Protein AF-J3EYM8-F1 (afdb_monomer)

Nearest PDB structures (foldseek):
  1ri6-assembly1_A  TM=3.369E-01  e=8.433E-02  Escherichia coli
  8y8j-assembly1_A  TM=3.544E-01  e=1.411E+00  Human coronavirus HKU1 (isolate N5)
  8y7y-assembly1_A  TM=4.027E-01  e=2.671E+00  Human coronavirus HKU1 (isolate N1)
  2p2k-assembly1_D  TM=2.908E-01  e=1.570E+00  Canavalia gladiata
  4h14-assembly1_A  TM=3.467E-01  e=7.333E+00  Bovine coronavirus

pLDDT: mean 90.54, std 6.19, range [59.84, 96.5]

Sequence (103 aa):
METYTVEIAETESHEGISADVYDEDGLVTESLHVAYADYGVAAVREDWEPDVVEREVTADVTTLDMQVSRGDDVFEFRLLGDREELLRERLSDSDLQLAYVDE

Mean predicted aligned error: 4.39 Å

Structure (mmCIF, N/CA/C/O backbone):
data_AF-J3EYM8-F1
#
_entry.id   AF-J3EYM8-F1
#
loop_
_atom_site.group_PDB
_atom_site.id
_atom_site.type_symbol
_atom_site.label_atom_id
_atom_site.label_alt_id
_atom_site.label_comp_id
_atom_site.label_asym_id
_atom_site.label_entity_id
_atom_site.label_seq_id
_atom_site.pdbx_PDB_ins_code
_atom_site.Cartn_x
_atom_site.Cartn_y
_atom_site.Cartn_z
_atom_site.occupancy
_atom_site.B_iso_or_equiv
_atom_site.auth_seq_id
_atom_site.auth_comp_id
_atom_site.auth_asym_id
_atom_site.auth_atom_id
_atom_site.pdbx_PDB_model_num
ATOM 1 N N . MET A 1 1 ? -12.613 3.374 16.752 1.00 84.81 1 MET A N 1
ATOM 2 C CA . MET A 1 1 ? -12.198 4.024 15.501 1.00 84.81 1 MET A CA 1
ATOM 3 C C . MET A 1 1 ? -10.734 4.276 15.684 1.00 84.81 1 MET A C 1
ATOM 5 O O . MET A 1 1 ? -10.384 5.063 16.556 1.00 84.81 1 MET A O 1
ATOM 9 N N . GLU A 1 2 ? -9.938 3.537 14.941 1.00 90.31 2 GLU A N 1
ATOM 10 C CA . GLU A 1 2 ? -8.481 3.546 14.967 1.00 90.31 2 GLU A CA 1
ATOM 11 C C . GLU A 1 2 ? -8.008 4.226 13.681 1.00 90.31 2 GLU A C 1
ATOM 13 O O . GLU A 1 2 ? -8.703 4.192 12.655 1.00 90.31 2 GLU A O 1
ATOM 18 N N . THR A 1 3 ? -6.878 4.925 13.753 1.00 94.19 3 THR A N 1
ATOM 19 C CA . THR A 1 3 ? -6.280 5.576 12.582 1.00 94.19 3 THR A CA 1
ATOM 20 C C . THR A 1 3 ? -5.087 4.763 12.134 1.00 94.19 3 THR A C 1
ATOM 22 O O . THR A 1 3 ? -4.189 4.507 12.927 1.00 94.19 3 THR A O 1
ATOM 25 N N . TYR A 1 4 ? -5.091 4.398 10.859 1.00 94.81 4 TYR A N 1
ATOM 26 C CA . TYR A 1 4 ? -4.024 3.644 10.233 1.00 94.81 4 TYR A CA 1
ATOM 27 C C . TYR A 1 4 ? -3.323 4.505 9.190 1.00 94.81 4 TYR A C 1
ATOM 29 O O . TYR A 1 4 ? -3.979 5.203 8.410 1.00 94.81 4 TYR A O 1
ATOM 37 N N . THR A 1 5 ? -2.002 4.409 9.147 1.00 95.75 5 THR A N 1
ATOM 38 C CA . THR A 1 5 ? -1.160 5.072 8.153 1.00 95.75 5 THR A CA 1
ATOM 39 C C . THR A 1 5 ? -0.587 4.023 7.220 1.00 95.75 5 THR A C 1
ATOM 41 O O . THR A 1 5 ? 0.100 3.111 7.660 1.00 95.75 5 THR A O 1
ATOM 44 N N . VAL A 1 6 ? -0.872 4.148 5.930 1.00 95.81 6 VAL A N 1
ATOM 45 C CA . VAL A 1 6 ? -0.273 3.335 4.874 1.00 95.81 6 VAL A CA 1
ATOM 46 C C . VAL A 1 6 ? 0.900 4.106 4.297 1.00 95.81 6 VAL A C 1
ATOM 48 O O . VAL A 1 6 ? 0.714 5.207 3.778 1.00 95.81 6 VAL A O 1
ATOM 51 N N . GLU A 1 7 ? 2.082 3.515 4.362 1.00 95.94 7 GLU A N 1
ATOM 52 C CA . GLU A 1 7 ? 3.297 3.994 3.719 1.00 95.94 7 GLU A CA 1
ATOM 53 C C . GLU A 1 7 ? 3.633 3.056 2.563 1.00 95.94 7 GLU A C 1
ATOM 55 O O . GLU A 1 7 ? 3.779 1.853 2.756 1.00 95.94 7 GLU A O 1
ATOM 60 N N . ILE A 1 8 ? 3.736 3.593 1.351 1.00 94.62 8 ILE A N 1
ATOM 61 C CA . ILE A 1 8 ? 4.192 2.845 0.181 1.00 94.62 8 ILE A CA 1
ATOM 62 C C . ILE A 1 8 ? 5.500 3.471 -0.281 1.00 94.62 8 ILE A C 1
ATOM 64 O O . ILE A 1 8 ? 5.530 4.637 -0.683 1.00 94.62 8 ILE A O 1
ATOM 68 N N . ALA A 1 9 ? 6.572 2.690 -0.230 1.00 92.69 9 ALA A N 1
ATOM 69 C CA . ALA A 1 9 ? 7.921 3.142 -0.530 1.00 92.69 9 ALA A CA 1
ATOM 70 C C . ALA A 1 9 ? 8.681 2.094 -1.341 1.00 92.69 9 ALA A C 1
ATOM 72 O O . ALA A 1 9 ? 8.511 0.886 -1.166 1.00 92.69 9 ALA A O 1
ATOM 73 N N . GLU A 1 10 ? 9.547 2.557 -2.238 1.00 90.06 10 GLU A N 1
ATOM 74 C CA . GLU A 1 10 ? 10.516 1.663 -2.864 1.00 90.06 10 GLU A CA 1
ATOM 75 C C . GLU A 1 10 ? 11.505 1.150 -1.814 1.00 90.06 10 GLU A C 1
ATOM 77 O O . GLU A 1 10 ? 11.864 1.843 -0.865 1.00 90.06 10 GLU A O 1
ATOM 82 N N . THR A 1 11 ? 11.926 -0.097 -1.975 1.00 87.81 11 THR A N 1
ATOM 83 C CA . THR A 1 11 ? 12.959 -0.690 -1.125 1.00 87.81 11 THR A CA 1
ATOM 84 C C . THR A 1 11 ? 14.309 -0.020 -1.343 1.00 87.81 11 THR A C 1
ATOM 86 O O . THR A 1 11 ? 14.641 0.362 -2.460 1.00 87.81 11 THR A O 1
ATOM 89 N N . GLU A 1 12 ? 15.159 -0.016 -0.312 1.00 81.50 12 GLU A N 1
ATOM 90 C CA . GLU A 1 12 ? 16.529 0.530 -0.383 1.00 81.50 12 GLU A CA 1
ATOM 91 C C . GLU A 1 12 ? 17.396 -0.104 -1.490 1.00 81.50 12 GLU A C 1
ATOM 93 O O . GLU A 1 12 ? 18.439 0.429 -1.857 1.00 81.50 12 GLU A O 1
ATOM 98 N N . SER A 1 13 ? 17.012 -1.282 -1.994 1.00 82.69 13 SER A N 1
ATOM 99 C CA . SER A 1 13 ? 17.731 -1.976 -3.070 1.00 82.69 13 SER A CA 1
ATOM 100 C C . SER A 1 13 ? 17.218 -1.625 -4.472 1.00 82.69 13 SER A C 1
ATOM 102 O O . SER A 1 13 ? 17.800 -2.087 -5.445 1.00 82.69 13 SER A O 1
ATOM 104 N N . HIS A 1 14 ? 16.151 -0.826 -4.601 1.00 83.81 14 HIS A N 1
ATOM 105 C CA . HIS A 1 14 ? 15.471 -0.497 -5.868 1.00 83.81 14 HIS A CA 1
ATOM 106 C C . HIS A 1 14 ? 14.946 -1.713 -6.655 1.00 83.81 14 HIS A C 1
ATOM 108 O O . HIS A 1 14 ? 14.633 -1.630 -7.844 1.00 83.81 14 HIS A O 1
ATOM 114 N N . GLU A 1 15 ? 14.834 -2.866 -5.998 1.00 87.88 15 GLU A N 1
ATOM 115 C CA . GLU A 1 15 ? 14.435 -4.139 -6.612 1.00 87.88 15 GLU A CA 1
ATOM 116 C C . GLU A 1 15 ? 12.948 -4.454 -6.400 1.00 87.88 15 GLU A C 1
ATOM 118 O O . GLU A 1 15 ? 12.423 -5.434 -6.934 1.00 87.88 15 GLU A O 1
ATOM 123 N N . GLY A 1 16 ? 12.253 -3.624 -5.628 1.00 90.94 16 GLY A N 1
ATOM 124 C CA . GLY A 1 16 ? 10.863 -3.828 -5.263 1.00 90.94 16 GLY A CA 1
ATOM 125 C C . GLY A 1 16 ? 10.284 -2.665 -4.480 1.00 90.94 16 GLY A C 1
ATOM 126 O O . GLY A 1 16 ? 10.982 -1.709 -4.144 1.00 90.94 16 GLY A O 1
ATOM 127 N N . ILE A 1 17 ? 9.004 -2.788 -4.163 1.00 91.75 17 ILE A N 1
ATOM 128 C CA . ILE A 1 17 ? 8.211 -1.803 -3.439 1.00 91.75 17 ILE A CA 1
ATOM 129 C C . ILE A 1 17 ? 7.577 -2.473 -2.217 1.00 91.75 17 ILE A C 1
ATOM 131 O O . ILE A 1 17 ? 7.092 -3.608 -2.288 1.00 91.75 17 ILE A O 1
ATOM 135 N N . SER A 1 18 ? 7.644 -1.784 -1.084 1.00 93.75 18 SER A N 1
ATOM 136 C CA . SER A 1 18 ? 7.023 -2.185 0.171 1.00 93.75 18 SER A CA 1
ATOM 137 C C . SER A 1 18 ? 5.809 -1.312 0.435 1.00 93.75 18 SER A C 1
ATOM 139 O O . SER A 1 18 ? 5.760 -0.146 0.042 1.00 93.75 18 SER A O 1
ATOM 141 N N . ALA A 1 19 ? 4.820 -1.903 1.082 1.00 94.62 19 ALA A N 1
ATOM 142 C CA . ALA A 1 19 ? 3.664 -1.215 1.594 1.00 94.62 19 ALA A CA 1
ATOM 143 C C . ALA A 1 19 ? 3.443 -1.643 3.042 1.00 94.62 19 ALA A C 1
ATOM 145 O O . ALA A 1 19 ? 3.093 -2.794 3.317 1.00 94.62 19 ALA A O 1
ATOM 146 N N . ASP A 1 20 ? 3.657 -0.710 3.952 1.00 95.81 20 ASP A N 1
ATOM 147 C CA . ASP A 1 20 ? 3.635 -0.916 5.388 1.00 95.81 20 ASP A CA 1
ATOM 148 C C . ASP A 1 20 ? 2.456 -0.145 5.985 1.00 95.81 20 ASP A C 1
ATOM 150 O O . ASP A 1 20 ? 2.166 0.992 5.613 1.00 95.81 20 ASP A O 1
ATOM 154 N N . VAL A 1 21 ? 1.728 -0.791 6.889 1.00 95.44 21 VAL A N 1
ATOM 155 C CA . VAL A 1 21 ? 0.561 -0.220 7.558 1.00 95.44 21 VAL A CA 1
ATOM 156 C C . VAL A 1 21 ? 0.889 -0.064 9.030 1.00 95.44 21 VAL A C 1
ATOM 158 O O . VAL A 1 21 ? 1.196 -1.040 9.717 1.00 95.44 21 VAL A O 1
ATOM 161 N N . TYR A 1 22 ? 0.795 1.162 9.521 1.00 95.62 22 TYR A N 1
ATOM 162 C CA . TYR A 1 22 ? 1.042 1.534 10.904 1.00 95.62 22 TYR A CA 1
ATOM 163 C C . TYR A 1 22 ? -0.273 1.844 11.611 1.00 95.62 22 TYR A C 1
ATOM 165 O O . TYR A 1 22 ? -1.164 2.456 11.030 1.00 95.62 22 TYR A O 1
ATOM 173 N N . ASP A 1 23 ? -0.386 1.426 12.864 1.00 93.38 23 ASP A N 1
ATOM 174 C CA . ASP A 1 23 ? -1.469 1.823 13.768 1.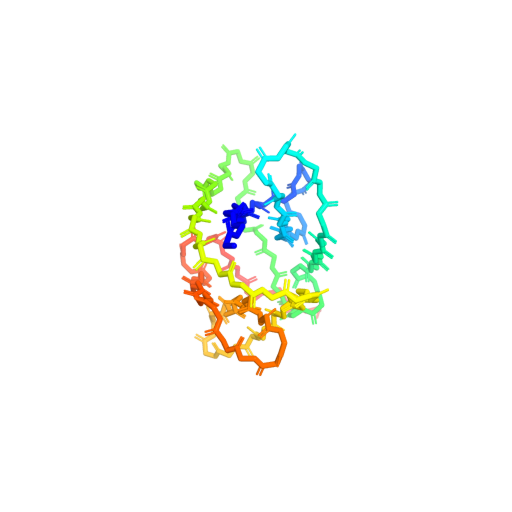00 93.38 23 ASP A CA 1
ATOM 175 C C . ASP A 1 23 ? -1.198 3.198 14.421 1.00 93.38 23 ASP A C 1
ATOM 177 O O . ASP A 1 23 ? -0.122 3.773 14.236 1.00 93.38 23 ASP A O 1
ATOM 181 N N . GLU A 1 24 ? -2.135 3.728 15.216 1.00 92.19 24 GLU A N 1
ATOM 182 C CA . GLU A 1 24 ? -2.028 5.042 15.872 1.00 92.19 24 GLU A CA 1
ATOM 183 C C . GLU A 1 24 ? -0.815 5.182 16.813 1.00 92.19 24 GLU A C 1
ATOM 185 O O . GLU A 1 24 ? -0.291 6.284 16.992 1.00 92.19 24 GLU A O 1
ATOM 190 N N . ASP A 1 25 ? -0.321 4.072 17.369 1.00 92.81 25 ASP A N 1
ATOM 191 C CA . ASP A 1 25 ? 0.912 4.024 18.171 1.00 92.81 25 ASP A CA 1
ATOM 192 C C . ASP A 1 25 ? 2.197 3.906 17.311 1.00 92.81 25 ASP A C 1
ATOM 194 O O . ASP A 1 25 ? 3.307 3.814 17.844 1.00 92.81 25 ASP A O 1
ATOM 198 N N . GLY A 1 26 ? 2.081 3.894 15.979 1.00 90.94 26 GLY A N 1
ATO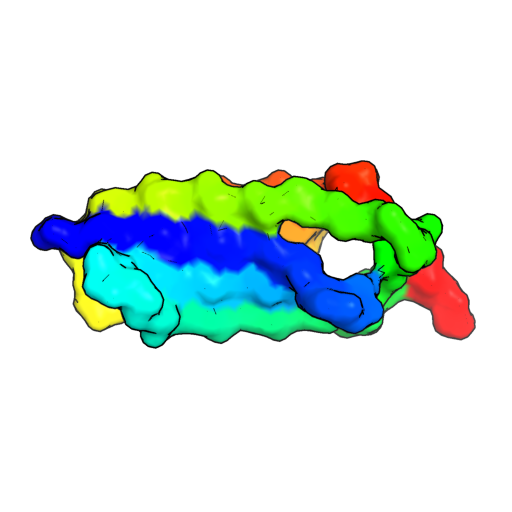M 199 C CA . GLY A 1 26 ? 3.204 3.762 15.043 1.00 90.94 26 GLY A CA 1
ATOM 200 C C . GLY A 1 26 ? 3.776 2.344 14.946 1.00 90.94 26 GLY A C 1
ATOM 201 O O . GLY A 1 26 ? 4.913 2.160 14.511 1.00 90.94 26 GLY A O 1
ATOM 202 N N . LEU A 1 27 ? 3.022 1.326 15.375 1.00 93.25 27 LEU A N 1
ATOM 203 C CA . LEU A 1 27 ? 3.405 -0.077 15.207 1.00 93.25 27 LEU A CA 1
ATOM 204 C C . LEU A 1 27 ? 2.949 -0.593 13.848 1.00 93.25 27 LEU A C 1
ATOM 206 O O . LEU A 1 27 ? 1.7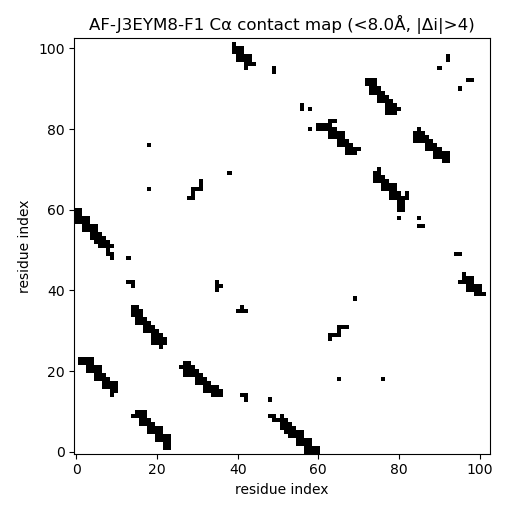95 -0.395 13.47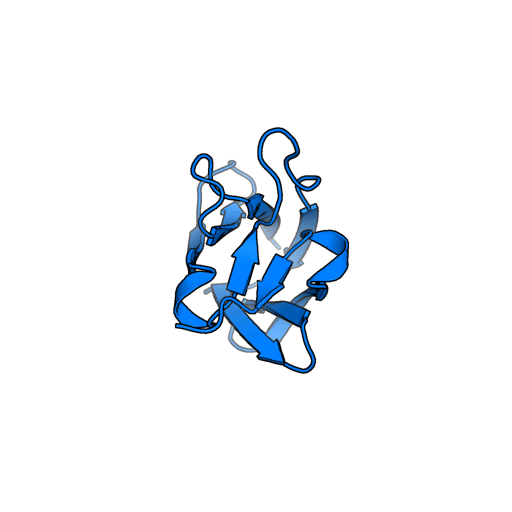6 1.00 93.25 27 LEU A O 1
ATOM 210 N N . VAL A 1 28 ? 3.827 -1.327 13.162 1.00 94.00 28 VAL A N 1
ATOM 211 C CA . VAL A 1 28 ? 3.446 -2.052 11.948 1.00 94.00 28 VAL A CA 1
ATOM 212 C C . VAL A 1 28 ? 2.419 -3.131 12.299 1.00 94.00 28 VAL A C 1
ATOM 214 O O . VAL A 1 28 ? 2.694 -4.054 13.071 1.00 94.00 28 VAL A O 1
ATOM 217 N N . THR A 1 29 ? 1.215 -2.982 11.764 1.00 93.25 29 THR A N 1
ATOM 218 C CA . THR A 1 29 ? 0.127 -3.955 11.903 1.00 93.25 29 THR A CA 1
ATOM 219 C C . THR A 1 29 ? 0.144 -4.943 10.741 1.00 93.25 29 THR A C 1
ATOM 221 O O . THR A 1 29 ? -0.155 -6.124 10.913 1.00 93.25 29 THR A O 1
ATOM 224 N N . GLU A 1 30 ? 0.588 -4.478 9.573 1.00 94.31 30 GLU A N 1
ATOM 225 C CA . GLU A 1 30 ? 0.684 -5.274 8.364 1.00 94.31 30 GLU A CA 1
ATOM 226 C C . GLU A 1 30 ? 1.756 -4.732 7.425 1.00 94.31 30 GLU A C 1
ATOM 228 O O . GLU A 1 30 ? 1.997 -3.529 7.379 1.00 94.31 30 GLU A O 1
ATOM 233 N N . SER A 1 31 ? 2.392 -5.624 6.673 1.00 94.31 31 SER A N 1
ATOM 234 C CA . SER A 1 31 ? 3.386 -5.259 5.676 1.00 94.31 31 SER A CA 1
ATOM 235 C C . SER A 1 31 ? 3.326 -6.188 4.472 1.00 94.31 31 SER A C 1
ATOM 237 O O . SER A 1 31 ? 3.123 -7.401 4.589 1.00 94.31 31 SER A O 1
ATOM 239 N N . LEU A 1 32 ? 3.505 -5.602 3.295 1.00 93.62 32 LEU A N 1
ATOM 240 C CA . LEU A 1 32 ? 3.490 -6.286 2.016 1.00 93.62 32 LEU A CA 1
ATOM 241 C C . LEU A 1 32 ? 4.688 -5.833 1.196 1.00 93.62 32 LEU A C 1
ATOM 243 O O . LEU A 1 32 ? 4.839 -4.655 0.911 1.00 93.62 32 LEU A O 1
ATOM 247 N N . HIS A 1 33 ? 5.492 -6.785 0.745 1.00 93.00 33 HIS A N 1
ATOM 248 C CA . HIS A 1 33 ? 6.638 -6.506 -0.107 1.00 93.00 33 HIS A CA 1
ATOM 249 C C . HIS A 1 33 ? 6.505 -7.242 -1.437 1.00 93.00 33 HIS A C 1
ATOM 251 O O . HIS A 1 33 ? 6.245 -8.449 -1.463 1.00 93.00 33 HIS A O 1
ATOM 257 N N . VAL A 1 34 ? 6.745 -6.529 -2.535 1.00 91.62 34 VAL A N 1
ATOM 258 C CA . VAL A 1 34 ? 6.756 -7.090 -3.887 1.00 91.62 34 VAL A CA 1
ATOM 259 C C . VAL A 1 34 ? 8.014 -6.704 -4.642 1.00 91.62 34 VAL A C 1
ATOM 261 O O . VAL A 1 34 ? 8.372 -5.535 -4.740 1.00 91.62 34 VAL A O 1
ATOM 264 N N . ALA A 1 35 ? 8.654 -7.711 -5.232 1.00 92.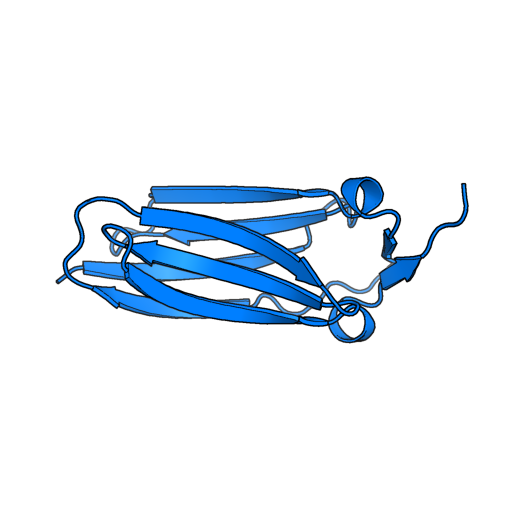50 35 ALA A N 1
ATOM 265 C CA . ALA A 1 35 ? 9.797 -7.519 -6.108 1.00 92.50 35 ALA A CA 1
ATOM 266 C C . ALA A 1 35 ? 9.329 -7.171 -7.526 1.00 92.50 35 ALA A C 1
ATOM 268 O O . ALA A 1 35 ? 8.442 -7.828 -8.073 1.00 92.50 35 ALA A O 1
ATOM 269 N N . TYR A 1 36 ? 9.972 -6.195 -8.161 1.00 91.00 36 TYR A N 1
ATOM 270 C CA . TYR A 1 36 ? 9.703 -5.825 -9.552 1.00 91.00 36 TYR A CA 1
ATOM 271 C C . TYR A 1 36 ? 9.965 -6.987 -10.519 1.00 91.00 36 TYR A C 1
ATOM 273 O O . TYR A 1 36 ? 9.206 -7.194 -11.469 1.00 91.00 36 TYR A O 1
ATOM 281 N N . ALA A 1 37 ? 10.971 -7.810 -10.210 1.0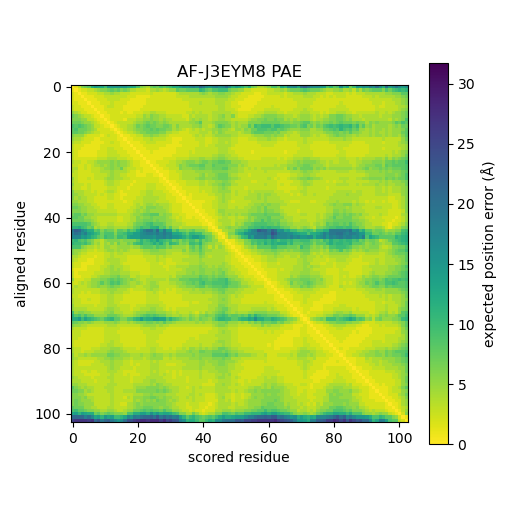0 90.19 37 ALA A N 1
ATOM 282 C CA . ALA A 1 37 ? 11.325 -8.993 -10.986 1.00 90.19 37 ALA A CA 1
ATOM 283 C C . ALA A 1 37 ? 10.193 -10.036 -11.073 1.00 90.19 37 ALA A C 1
ATOM 285 O O . ALA A 1 37 ? 10.089 -10.716 -12.091 1.00 90.19 37 ALA A O 1
ATOM 286 N N . ASP A 1 38 ? 9.310 -10.132 -10.067 1.00 90.50 38 ASP A N 1
ATOM 287 C CA . ASP A 1 38 ? 8.142 -11.038 -10.102 1.00 90.50 38 ASP A CA 1
ATOM 288 C C . ASP A 1 38 ? 7.168 -10.674 -11.239 1.00 90.50 38 ASP A C 1
ATOM 290 O O . ASP A 1 38 ? 6.418 -11.508 -11.746 1.00 90.50 38 ASP A O 1
ATOM 294 N N . TYR A 1 39 ? 7.242 -9.423 -11.696 1.00 88.75 39 TYR A N 1
ATOM 295 C CA . TYR A 1 39 ? 6.418 -8.861 -12.755 1.00 88.75 39 TYR A CA 1
ATOM 296 C C . TYR A 1 39 ? 7.184 -8.594 -14.059 1.00 88.75 39 TYR A C 1
ATOM 298 O O . TYR A 1 39 ? 6.633 -7.967 -14.966 1.00 88.75 39 TYR A O 1
ATOM 306 N N . GLY A 1 40 ? 8.438 -9.050 -14.167 1.00 89.12 40 GLY A N 1
ATOM 307 C CA . GLY A 1 40 ? 9.274 -8.854 -15.357 1.00 89.12 40 GLY A CA 1
ATOM 308 C C . GLY A 1 40 ? 9.648 -7.393 -15.621 1.00 89.12 40 GLY A C 1
ATOM 309 O O . GLY A 1 40 ? 9.926 -7.021 -16.761 1.00 89.12 40 GLY A O 1
ATOM 310 N N . VAL A 1 41 ? 9.631 -6.550 -14.587 1.00 90.88 41 VAL A N 1
ATOM 311 C CA . VAL A 1 41 ? 10.064 -5.153 -14.671 1.00 90.88 41 VAL A CA 1
ATOM 312 C C . VAL A 1 41 ? 11.241 -4.892 -13.745 1.00 90.88 41 VAL A C 1
ATOM 314 O O . VAL A 1 41 ? 11.476 -5.622 -12.785 1.00 90.88 41 VAL A O 1
ATOM 317 N N . ALA A 1 42 ? 11.996 -3.844 -14.044 1.00 90.06 42 ALA A N 1
ATOM 318 C CA . ALA A 1 42 ? 13.053 -3.342 -13.184 1.00 90.06 42 ALA A CA 1
ATOM 319 C C . ALA A 1 42 ? 13.062 -1.814 -13.195 1.00 90.06 42 ALA A C 1
ATOM 321 O O . ALA A 1 42 ? 12.677 -1.183 -14.185 1.00 90.06 42 ALA A O 1
ATOM 322 N N . ALA A 1 43 ? 13.528 -1.229 -12.095 1.00 88.25 43 ALA A N 1
ATOM 323 C CA . ALA A 1 43 ? 13.790 0.196 -12.013 1.00 88.25 43 ALA A CA 1
ATOM 324 C C . ALA A 1 43 ? 14.930 0.561 -12.977 1.00 88.25 43 ALA A C 1
ATOM 326 O O . ALA A 1 43 ? 16.029 0.015 -12.894 1.00 88.25 43 ALA A O 1
ATOM 327 N N . VAL A 1 44 ? 14.679 1.478 -13.918 1.00 85.88 44 VAL A N 1
ATOM 328 C CA . VAL A 1 44 ? 15.680 1.921 -14.915 1.00 85.88 44 VAL A CA 1
ATOM 329 C C . VAL A 1 44 ? 16.443 3.168 -14.468 1.00 85.88 44 VAL A C 1
ATOM 331 O O . VAL A 1 44 ? 16.837 4.012 -15.274 1.00 85.88 44 VAL A O 1
ATOM 334 N N . ARG A 1 45 ? 16.640 3.288 -13.159 1.00 78.44 45 ARG A N 1
ATOM 335 C CA . ARG A 1 45 ? 17.211 4.446 -12.475 1.00 78.44 45 ARG A CA 1
ATOM 336 C C . ARG A 1 45 ? 18.283 3.992 -11.499 1.00 78.44 45 ARG A C 1
ATOM 338 O O . ARG A 1 45 ? 18.148 2.948 -10.877 1.00 78.44 45 ARG A O 1
ATOM 345 N N . GLU A 1 46 ? 19.340 4.790 -11.389 1.00 67.12 46 GLU A N 1
ATOM 346 C CA . GLU A 1 46 ? 20.501 4.473 -10.545 1.00 67.12 46 GLU A CA 1
ATOM 347 C C . GLU A 1 46 ? 20.612 5.381 -9.304 1.00 67.12 46 GLU A C 1
ATOM 349 O O . GLU A 1 46 ? 21.287 5.005 -8.357 1.00 67.12 46 GLU A O 1
ATOM 354 N N . ASP A 1 47 ? 19.982 6.567 -9.302 1.00 71.38 47 ASP A N 1
ATOM 355 C CA . ASP A 1 47 ? 20.191 7.613 -8.272 1.00 71.38 47 ASP A CA 1
ATOM 356 C C . ASP A 1 47 ? 18.901 8.407 -7.956 1.00 71.38 47 ASP A C 1
ATOM 358 O O . ASP A 1 47 ? 18.939 9.554 -7.516 1.00 71.38 47 ASP A O 1
ATOM 362 N N . TRP A 1 48 ? 17.727 7.840 -8.25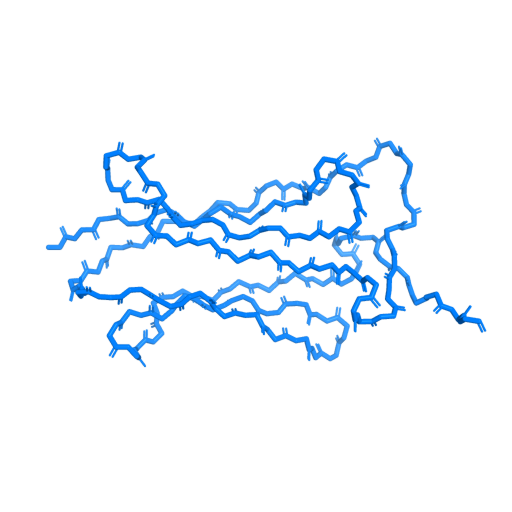4 1.00 78.38 48 TRP A N 1
ATOM 363 C CA . TRP A 1 48 ? 16.433 8.469 -7.962 1.00 78.38 48 TRP A CA 1
ATOM 364 C C . TRP A 1 48 ? 15.518 7.469 -7.262 1.00 78.38 48 TRP A C 1
ATOM 366 O O . TRP A 1 48 ? 15.335 6.363 -7.756 1.00 78.38 48 TRP A O 1
ATOM 376 N N . GLU A 1 49 ? 14.898 7.874 -6.161 1.00 79.81 49 GLU A N 1
ATOM 377 C CA . GLU A 1 49 ? 13.889 7.107 -5.420 1.00 79.81 49 GLU A CA 1
ATOM 378 C C . GLU A 1 49 ? 12.521 7.764 -5.631 1.00 79.81 49 GLU A C 1
ATOM 380 O O . GLU A 1 49 ? 12.454 8.989 -5.778 1.00 79.81 49 GLU A O 1
ATOM 385 N N . PRO A 1 50 ? 11.432 6.982 -5.731 1.00 83.38 50 PRO A N 1
ATOM 386 C CA . PRO A 1 50 ? 10.115 7.553 -5.910 1.00 83.38 50 PRO A CA 1
ATOM 387 C C . PRO A 1 50 ? 9.710 8.207 -4.593 1.00 83.38 50 PRO A C 1
ATOM 389 O O . PRO A 1 50 ? 10.175 7.812 -3.522 1.00 83.38 50 PRO A O 1
ATOM 392 N N . ASP A 1 51 ? 8.846 9.213 -4.668 1.00 86.06 51 ASP A N 1
ATOM 393 C CA . ASP A 1 51 ? 8.314 9.817 -3.453 1.00 86.06 51 ASP A CA 1
ATOM 394 C C . ASP A 1 51 ? 7.561 8.762 -2.635 1.00 86.06 51 ASP A C 1
ATOM 396 O O . ASP A 1 51 ? 6.776 7.975 -3.172 1.00 86.06 51 ASP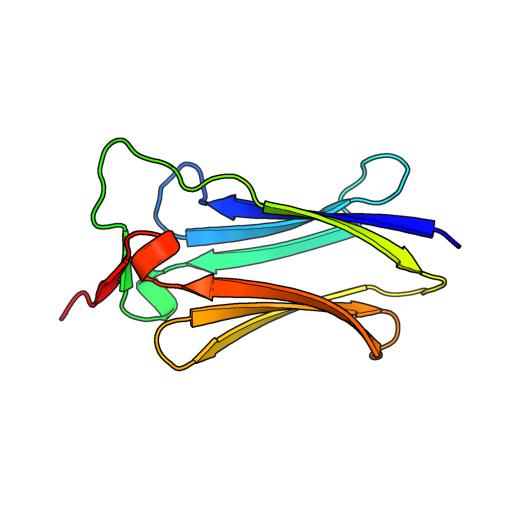 A O 1
ATOM 400 N N . VAL A 1 52 ? 7.801 8.768 -1.324 1.00 89.62 52 VAL A N 1
ATOM 401 C CA . VAL A 1 52 ? 7.057 7.930 -0.386 1.00 89.62 52 VAL A CA 1
ATOM 402 C C . VAL A 1 52 ? 5.598 8.366 -0.414 1.00 89.62 52 VAL A C 1
ATOM 404 O O . VAL A 1 52 ? 5.275 9.543 -0.217 1.00 89.62 52 VAL A O 1
ATOM 407 N N . VAL A 1 53 ? 4.701 7.416 -0.660 1.00 92.88 53 VAL A N 1
ATOM 408 C CA . VAL A 1 53 ? 3.267 7.685 -0.667 1.00 92.88 53 VAL A CA 1
ATOM 409 C C . VAL A 1 53 ? 2.688 7.326 0.685 1.00 92.88 53 VAL A C 1
ATOM 411 O O . VAL A 1 53 ? 2.512 6.158 1.011 1.00 92.88 53 VAL A O 1
ATOM 414 N N . GLU A 1 54 ? 2.360 8.361 1.451 1.00 94.50 54 GLU A N 1
ATOM 415 C CA . GLU A 1 54 ? 1.704 8.230 2.747 1.00 94.50 54 GLU A CA 1
ATOM 416 C C . GLU A 1 54 ? 0.207 8.550 2.635 1.00 94.50 54 GLU A C 1
ATOM 418 O O . GLU A 1 54 ? -0.208 9.551 2.021 1.00 94.50 54 GLU A O 1
ATOM 423 N N . ARG A 1 55 ? -0.627 7.689 3.222 1.00 95.25 55 ARG A N 1
ATOM 424 C CA . ARG A 1 55 ? -2.073 7.886 3.320 1.00 95.25 55 ARG A CA 1
ATOM 425 C C . ARG A 1 55 ? -2.612 7.451 4.667 1.00 95.25 55 ARG A C 1
ATOM 427 O O . ARG A 1 55 ? -2.367 6.340 5.113 1.00 95.25 55 ARG A O 1
ATOM 434 N N . GLU A 1 56 ? -3.453 8.292 5.246 1.00 94.62 56 GLU A N 1
ATOM 435 C CA . GLU A 1 56 ? -4.135 8.000 6.502 1.00 94.62 56 GLU A CA 1
ATOM 436 C C . GLU A 1 56 ? -5.584 7.576 6.244 1.00 94.62 56 GLU A C 1
ATOM 438 O O . GLU A 1 56 ? -6.287 8.157 5.409 1.00 94.62 56 GLU A O 1
ATOM 443 N N . VAL A 1 57 ? -6.055 6.583 6.994 1.00 94.69 57 VAL A N 1
ATOM 444 C CA . VAL A 1 57 ? -7.451 6.148 6.988 1.00 94.69 57 VAL A CA 1
ATOM 445 C C . VAL A 1 57 ? -7.917 5.825 8.402 1.00 94.69 57 VAL A C 1
ATOM 447 O O . VAL A 1 57 ? -7.246 5.126 9.153 1.00 94.69 57 VAL A O 1
ATOM 450 N N . THR A 1 58 ? -9.095 6.323 8.775 1.00 94.38 58 THR A N 1
ATOM 451 C CA . THR A 1 58 ? -9.725 5.996 10.060 1.00 94.38 58 THR A CA 1
ATOM 452 C C . THR A 1 58 ? -10.819 4.961 9.839 1.00 94.38 58 THR A C 1
ATOM 454 O O . THR A 1 58 ? -11.763 5.208 9.083 1.00 94.38 58 THR A O 1
ATOM 457 N N . ALA A 1 59 ? -10.721 3.820 10.517 1.00 92.88 59 ALA A N 1
ATOM 458 C CA . ALA A 1 59 ? -11.678 2.725 10.399 1.00 92.88 59 ALA A CA 1
ATOM 459 C C . ALA A 1 59 ? -11.935 2.051 11.758 1.00 92.88 59 ALA A C 1
ATOM 461 O O . ALA A 1 59 ? -11.236 2.285 12.738 1.00 92.88 59 ALA A O 1
ATOM 462 N N . ASP A 1 60 ? -12.994 1.250 11.840 1.00 93.50 60 ASP A N 1
ATOM 463 C CA . ASP A 1 60 ? -13.336 0.450 13.024 1.00 93.50 60 ASP A CA 1
ATOM 464 C C . ASP A 1 60 ? -13.297 -1.018 12.586 1.00 93.50 60 ASP A C 1
ATOM 466 O O . ASP A 1 60 ? -14.311 -1.592 12.190 1.00 93.50 60 ASP A O 1
ATOM 470 N N . VAL A 1 61 ? -12.089 -1.578 12.507 1.00 92.50 61 VAL A N 1
ATOM 471 C CA . VAL A 1 61 ? -11.835 -2.901 11.921 1.00 92.50 61 VAL A CA 1
ATOM 472 C C . VAL A 1 61 ? -10.981 -3.736 12.858 1.00 92.50 61 VAL A C 1
ATOM 474 O O . VAL A 1 61 ? -10.199 -3.218 13.639 1.00 92.50 61 VAL A O 1
ATOM 477 N N . THR A 1 62 ? -11.141 -5.055 12.789 1.00 90.19 62 THR A N 1
ATOM 478 C CA . THR A 1 62 ? -10.394 -5.980 13.664 1.00 90.19 62 THR A CA 1
ATOM 479 C C . THR A 1 62 ? -9.227 -6.664 12.967 1.00 90.19 62 THR A C 1
ATOM 481 O O . THR A 1 62 ? -8.422 -7.345 13.599 1.00 90.19 62 THR A O 1
ATOM 484 N N . THR A 1 63 ? -9.165 -6.556 11.646 1.00 91.62 63 THR A N 1
ATOM 485 C CA . THR A 1 63 ? -8.150 -7.183 10.807 1.00 91.62 63 THR A CA 1
ATOM 486 C C . THR A 1 63 ? -7.942 -6.296 9.601 1.00 91.62 63 THR A C 1
ATOM 488 O O . THR A 1 63 ? -8.920 -5.825 9.014 1.00 91.62 63 THR A O 1
ATOM 491 N N . LEU A 1 64 ? -6.677 -6.110 9.256 1.00 94.25 64 LEU A N 1
ATOM 492 C CA . LEU A 1 64 ? -6.234 -5.457 8.040 1.00 94.25 64 LEU A CA 1
ATOM 493 C C . LEU A 1 64 ? -5.661 -6.520 7.099 1.00 94.25 64 LEU A C 1
ATOM 495 O O . LEU A 1 64 ? -5.222 -7.571 7.567 1.00 94.25 64 LEU A O 1
ATOM 499 N N . ASP A 1 65 ? -5.815 -6.281 5.802 1.00 95.38 65 ASP A N 1
ATOM 500 C CA . ASP A 1 65 ? -5.265 -7.110 4.732 1.00 95.38 65 ASP A CA 1
ATOM 501 C C . ASP A 1 65 ? -4.815 -6.223 3.559 1.00 95.38 65 ASP A C 1
ATOM 503 O O . ASP A 1 65 ? -5.632 -5.618 2.855 1.00 95.38 65 ASP A O 1
ATOM 507 N N . MET A 1 66 ? -3.503 -6.124 3.369 1.00 95.25 66 MET A N 1
ATOM 508 C CA . MET A 1 66 ? -2.851 -5.306 2.361 1.00 95.25 66 MET A CA 1
ATOM 509 C C . MET A 1 66 ? -2.588 -6.165 1.135 1.00 95.25 66 MET A C 1
ATOM 511 O O . MET A 1 66 ? -1.846 -7.148 1.166 1.00 95.25 66 MET A O 1
ATOM 515 N N . GLN A 1 67 ? -3.204 -5.776 0.026 1.00 95.12 67 GLN A N 1
ATOM 516 C CA . GLN A 1 67 ? -3.129 -6.497 -1.234 1.00 95.12 67 GLN A CA 1
ATOM 517 C C . GLN A 1 67 ? -2.480 -5.641 -2.303 1.00 95.12 67 GLN A C 1
ATOM 519 O O . GLN A 1 67 ? -2.761 -4.450 -2.423 1.00 95.12 67 GLN A O 1
ATOM 524 N N . VAL A 1 68 ? -1.701 -6.285 -3.164 1.00 93.50 68 VAL A N 1
ATOM 525 C CA . VAL A 1 68 ? -1.193 -5.684 -4.394 1.00 93.50 68 VAL A CA 1
ATOM 526 C C . VAL A 1 68 ? -1.663 -6.489 -5.594 1.00 93.50 68 VAL A C 1
ATOM 528 O O . VAL A 1 68 ? -1.702 -7.720 -5.578 1.00 93.50 68 VAL A O 1
ATOM 531 N N . SER A 1 69 ? -2.044 -5.781 -6.646 1.00 93.06 69 SER A N 1
ATOM 532 C CA . SER A 1 69 ? -2.317 -6.349 -7.958 1.00 93.06 69 SER A CA 1
ATOM 533 C C . SER A 1 69 ? -1.600 -5.521 -9.006 1.00 93.06 69 SER A C 1
ATOM 535 O O . SER A 1 69 ? -1.517 -4.303 -8.887 1.00 93.06 69 SER A O 1
ATOM 537 N N . ARG A 1 70 ? -1.132 -6.170 -10.070 1.00 88.62 70 ARG A N 1
ATOM 538 C CA . ARG A 1 70 ? -0.572 -5.480 -11.232 1.00 88.62 70 ARG A CA 1
ATOM 539 C C . ARG A 1 70 ? -1.518 -5.604 -12.421 1.00 88.62 70 ARG 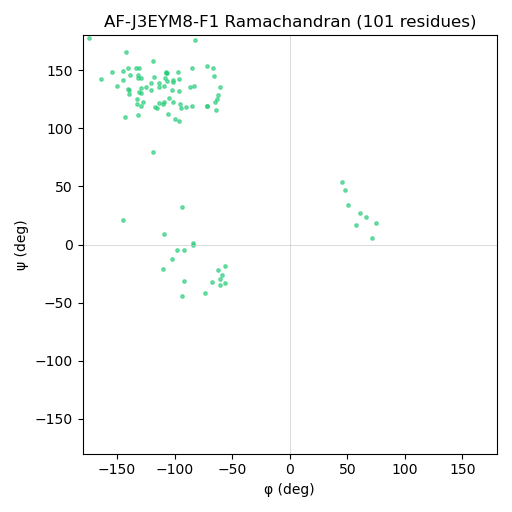A C 1
ATOM 541 O O . ARG A 1 70 ? -2.053 -6.683 -12.673 1.00 88.62 70 ARG A O 1
ATOM 548 N N . GLY A 1 71 ? -1.733 -4.512 -13.143 1.00 87.75 71 GLY A N 1
ATOM 549 C CA . GLY A 1 71 ? -2.522 -4.490 -14.376 1.00 87.75 71 GLY A CA 1
ATOM 550 C C . GLY A 1 71 ? -2.265 -3.214 -15.170 1.00 87.75 71 GLY A C 1
ATOM 551 O O . GLY A 1 71 ? -2.099 -2.165 -14.562 1.00 87.75 71 GLY A O 1
ATOM 552 N N . ASP A 1 72 ? -2.225 -3.310 -16.504 1.00 84.25 72 ASP A N 1
ATOM 553 C CA . ASP A 1 72 ? -2.014 -2.160 -17.408 1.00 84.25 72 ASP A CA 1
ATOM 554 C C . ASP A 1 72 ? -0.822 -1.263 -16.989 1.00 84.25 72 ASP A C 1
ATOM 556 O O . ASP A 1 72 ? -0.950 -0.047 -16.903 1.00 84.25 72 ASP A O 1
ATOM 560 N N . ASP A 1 73 ? 0.334 -1.867 -16.671 1.00 90.81 73 ASP A N 1
ATOM 561 C CA . ASP A 1 73 ? 1.559 -1.144 -16.261 1.00 90.81 73 ASP A CA 1
ATOM 562 C C . ASP A 1 73 ? 1.398 -0.304 -14.972 1.00 90.81 73 ASP A C 1
ATOM 564 O O . ASP A 1 73 ? 2.073 0.708 -14.764 1.00 90.81 73 ASP A O 1
ATOM 568 N N . VAL A 1 74 ? 0.470 -0.714 -14.100 1.00 93.25 74 VAL A N 1
ATOM 569 C CA . VAL A 1 74 ? 0.172 -0.071 -12.815 1.00 93.25 74 VAL A CA 1
ATOM 570 C C . VAL A 1 74 ? 0.182 -1.104 -11.691 1.00 93.25 74 VAL A C 1
ATOM 572 O O . VAL A 1 74 ? -0.431 -2.171 -11.795 1.00 93.25 74 VAL A O 1
ATOM 575 N N . PHE A 1 75 ? 0.835 -0.756 -10.585 1.00 93.00 75 PHE A N 1
ATOM 576 C CA . PHE A 1 75 ? 0.665 -1.397 -9.288 1.00 93.00 75 PHE A CA 1
ATOM 577 C C . PHE A 1 75 ? -0.519 -0.772 -8.552 1.00 93.00 75 PHE A C 1
ATOM 579 O O . PHE A 1 75 ? -0.538 0.426 -8.272 1.00 93.00 75 PHE A O 1
ATOM 586 N N . GLU A 1 76 ? -1.521 -1.585 -8.240 1.00 95.38 76 GLU A N 1
ATOM 587 C CA . GLU A 1 76 ? -2.671 -1.202 -7.429 1.00 95.38 76 GLU A CA 1
ATOM 588 C C . GLU A 1 76 ? -2.548 -1.832 -6.041 1.00 95.38 76 GLU A C 1
ATOM 590 O O . GLU A 1 76 ? -2.660 -3.050 -5.890 1.00 95.38 76 GLU A O 1
ATOM 595 N N . PHE A 1 77 ? -2.354 -0.982 -5.038 1.00 94.62 77 PHE A N 1
ATOM 596 C CA . PHE A 1 77 ? -2.330 -1.340 -3.627 1.00 94.62 77 PHE A CA 1
ATOM 597 C C . PHE A 1 77 ? -3.704 -1.096 -3.018 1.00 94.62 77 PHE A C 1
ATOM 599 O O . PHE A 1 77 ? -4.307 -0.040 -3.224 1.00 94.62 77 PHE A O 1
ATOM 606 N N . ARG A 1 78 ? -4.223 -2.072 -2.278 1.00 95.81 78 ARG A N 1
ATOM 607 C CA . ARG A 1 78 ? -5.531 -2.008 -1.626 1.00 95.81 78 ARG A CA 1
ATOM 608 C C . ARG A 1 78 ? -5.401 -2.459 -0.189 1.00 95.81 78 ARG A C 1
ATOM 610 O O . ARG A 1 78 ? -5.050 -3.608 0.055 1.00 95.81 78 ARG A O 1
ATOM 617 N N . LEU A 1 79 ? -5.757 -1.568 0.726 1.00 96.12 79 LEU A N 1
ATOM 618 C CA . LEU A 1 79 ? -5.922 -1.910 2.126 1.00 96.12 79 LEU A CA 1
ATOM 619 C C . LEU A 1 79 ? -7.370 -2.324 2.356 1.00 96.12 79 LEU A C 1
ATOM 621 O O . LEU A 1 79 ? -8.294 -1.525 2.155 1.00 96.12 79 LEU A O 1
ATOM 625 N N . LEU A 1 80 ? -7.565 -3.563 2.783 1.00 96.50 80 LEU A N 1
ATOM 626 C CA . LEU A 1 80 ? -8.852 -4.070 3.221 1.00 96.50 80 LEU A CA 1
ATOM 627 C C . LEU A 1 80 ? -8.902 -4.097 4.747 1.00 96.50 80 LEU A C 1
ATOM 629 O O . LEU A 1 80 ? -7.936 -4.466 5.399 1.00 96.50 80 LEU A O 1
ATOM 633 N N . GLY A 1 81 ? -10.049 -3.753 5.315 1.00 95.88 81 GLY A N 1
ATOM 634 C CA . GLY A 1 81 ? -10.342 -3.883 6.733 1.00 95.88 81 GLY A CA 1
ATOM 635 C C . GLY A 1 81 ? -11.639 -4.654 6.909 1.00 95.88 81 GLY A C 1
ATOM 636 O O . GLY A 1 81 ? -12.653 -4.298 6.319 1.00 95.88 81 GLY A O 1
ATOM 637 N N . ASP A 1 82 ? -11.602 -5.767 7.640 1.00 94.50 82 ASP A N 1
ATOM 638 C CA . ASP A 1 82 ? -12.732 -6.711 7.741 1.00 94.50 82 ASP A CA 1
ATOM 639 C C . ASP A 1 82 ? -13.312 -7.135 6.366 1.00 94.50 82 ASP A C 1
ATOM 641 O O . ASP A 1 82 ? -14.501 -7.403 6.209 1.00 94.50 82 ASP A O 1
ATOM 645 N N . ARG A 1 83 ? -12.442 -7.243 5.346 1.00 92.62 83 ARG A N 1
ATOM 646 C CA . ARG A 1 83 ? -12.772 -7.533 3.928 1.00 92.62 83 ARG A CA 1
ATOM 647 C C . ARG A 1 83 ? -13.464 -6.398 3.163 1.00 92.62 83 ARG A C 1
ATOM 649 O O . ARG A 1 83 ? -13.847 -6.606 2.011 1.00 92.62 83 ARG A O 1
ATOM 656 N N . GLU A 1 84 ? -13.611 -5.222 3.756 1.00 93.94 84 GLU A N 1
ATOM 657 C CA . GLU A 1 84 ? -14.079 -4.013 3.080 1.00 93.94 84 GLU A CA 1
ATOM 658 C C . GLU A 1 84 ? -12.889 -3.157 2.643 1.00 93.94 84 GLU A C 1
ATOM 660 O O . GLU A 1 84 ? -11.889 -3.071 3.343 1.00 93.94 84 GLU A O 1
ATOM 665 N N . GLU A 1 85 ? -12.967 -2.528 1.470 1.00 95.94 85 GLU A N 1
ATOM 666 C CA . GLU A 1 85 ? -11.891 -1.650 1.000 1.00 95.94 85 GLU A CA 1
ATOM 667 C C . GLU A 1 85 ? -11.871 -0.351 1.810 1.00 95.94 85 GLU A C 1
ATOM 669 O O . GLU A 1 85 ? -12.840 0.410 1.791 1.00 95.94 85 GLU A O 1
ATOM 674 N N . LEU A 1 86 ? -10.753 -0.098 2.490 1.00 94.56 86 LEU A N 1
ATOM 675 C CA . LEU A 1 86 ? -10.512 1.129 3.245 1.00 94.56 86 LEU A CA 1
ATOM 676 C C . LEU A 1 86 ? -9.779 2.164 2.396 1.00 94.56 86 LEU A C 1
ATOM 678 O O . LEU A 1 86 ? -10.130 3.343 2.401 1.00 94.56 86 LEU A O 1
ATOM 682 N N . LEU A 1 87 ? -8.757 1.712 1.668 1.00 95.12 87 LEU A N 1
ATOM 683 C CA . LEU A 1 87 ? -7.890 2.568 0.873 1.00 95.12 87 LEU A CA 1
ATOM 684 C C . LEU A 1 87 ? -7.443 1.866 -0.406 1.00 95.12 87 LEU A C 1
ATOM 686 O O . LEU A 1 87 ? -7.283 0.646 -0.450 1.00 95.12 87 LEU A O 1
ATOM 690 N N . ARG A 1 88 ? -7.214 2.665 -1.448 1.00 94.94 88 ARG A N 1
ATOM 691 C CA . ARG A 1 88 ? -6.651 2.222 -2.716 1.00 94.94 88 ARG A CA 1
ATOM 692 C C . ARG A 1 88 ? -5.655 3.247 -3.223 1.00 94.94 88 ARG A C 1
ATOM 694 O O . ARG A 1 88 ? -6.015 4.413 -3.358 1.00 94.94 88 ARG A O 1
ATOM 701 N N . GLU A 1 89 ? -4.465 2.787 -3.575 1.00 94.50 89 GLU A N 1
ATOM 702 C CA . GLU A 1 89 ? -3.419 3.618 -4.156 1.00 94.50 89 GLU A CA 1
ATOM 703 C C . GLU A 1 89 ? -2.878 2.984 -5.439 1.00 94.50 89 GLU A C 1
ATOM 705 O O . GLU A 1 89 ? -2.826 1.759 -5.577 1.00 94.50 89 GLU A O 1
ATOM 710 N N . ARG A 1 90 ? -2.549 3.822 -6.424 1.00 94.00 90 ARG A N 1
ATOM 711 C CA . ARG A 1 90 ? -2.160 3.372 -7.767 1.00 94.00 90 ARG A CA 1
ATOM 712 C C . ARG A 1 90 ? -0.858 4.021 -8.189 1.00 94.00 90 ARG A C 1
ATOM 714 O O . ARG A 1 90 ? -0.809 5.235 -8.358 1.00 94.00 90 ARG A O 1
ATOM 721 N N . LEU A 1 91 ? 0.150 3.197 -8.445 1.00 91.56 91 LEU A N 1
ATOM 722 C CA . LEU A 1 91 ? 1.479 3.627 -8.861 1.00 91.56 91 LEU A CA 1
ATOM 723 C C . LEU A 1 91 ? 1.766 3.087 -10.254 1.00 91.56 91 LEU A C 1
ATOM 725 O O . LEU A 1 91 ? 1.750 1.881 -10.485 1.00 91.56 91 LEU A O 1
ATOM 729 N N . SER A 1 92 ? 1.964 3.995 -11.203 1.00 91.69 92 SER A N 1
ATOM 730 C CA . SER A 1 92 ? 2.231 3.624 -12.595 1.00 91.69 92 SER A CA 1
ATOM 731 C C . SER A 1 92 ? 3.715 3.348 -12.789 1.00 91.69 92 SER A C 1
ATOM 733 O O . SER A 1 92 ? 4.546 3.996 -12.158 1.00 91.69 92 SER A O 1
ATOM 735 N N . ASP A 1 93 ? 4.068 2.498 -13.747 1.00 89.62 93 ASP A N 1
ATOM 736 C CA . ASP A 1 93 ? 5.467 2.252 -14.110 1.00 89.62 93 ASP A CA 1
ATOM 737 C C . ASP A 1 93 ? 6.203 3.542 -14.493 1.00 89.62 93 ASP A C 1
ATOM 739 O O . ASP A 1 93 ? 7.381 3.691 -14.207 1.00 89.62 93 ASP A O 1
ATOM 743 N N . SER A 1 94 ? 5.517 4.515 -15.101 1.00 87.12 94 SER A N 1
ATOM 744 C CA . SER A 1 94 ? 6.115 5.825 -15.402 1.00 87.12 94 SER A CA 1
ATOM 745 C C . SER A 1 94 ? 6.430 6.652 -14.153 1.00 87.12 94 SER A C 1
ATOM 747 O O . SER A 1 94 ? 7.387 7.421 -14.169 1.00 87.12 94 SER A O 1
ATOM 749 N N . ASP A 1 95 ? 5.627 6.502 -13.099 1.00 87.88 95 ASP A N 1
ATOM 750 C CA . ASP A 1 95 ? 5.825 7.177 -11.813 1.00 87.88 95 ASP A CA 1
ATOM 751 C C . ASP A 1 95 ? 7.004 6.545 -11.067 1.00 87.88 95 ASP A C 1
ATOM 753 O O . ASP A 1 95 ? 7.895 7.233 -10.591 1.00 87.88 95 ASP A O 1
ATOM 757 N N . LEU A 1 96 ? 7.082 5.215 -11.109 1.00 87.44 96 LEU A N 1
ATOM 758 C CA . LEU A 1 96 ? 8.161 4.425 -10.520 1.00 87.44 96 LEU A CA 1
ATOM 759 C C . LEU A 1 96 ? 9.403 4.298 -11.424 1.00 87.44 96 LEU A C 1
ATOM 761 O O . LEU A 1 96 ? 10.379 3.657 -11.045 1.00 87.44 96 LEU A O 1
ATOM 765 N N . GLN A 1 97 ? 9.377 4.889 -12.624 1.00 89.62 97 GLN A N 1
ATOM 766 C CA . GLN A 1 97 ? 10.405 4.742 -13.663 1.00 89.62 97 GLN A CA 1
ATOM 767 C C . GLN A 1 97 ? 10.854 3.283 -13.868 1.00 89.62 97 GLN A C 1
ATOM 769 O O . GLN A 1 97 ? 12.040 2.947 -13.810 1.00 89.62 97 GLN A O 1
ATOM 774 N N . LEU A 1 98 ? 9.882 2.411 -14.114 1.00 90.19 98 LEU A N 1
ATOM 775 C CA . LEU A 1 98 ? 10.092 0.998 -14.393 1.00 90.19 98 LEU A CA 1
ATOM 776 C C . LEU A 1 98 ? 10.092 0.744 -15.898 1.00 90.19 98 LEU A C 1
ATOM 778 O O . LEU A 1 98 ? 9.384 1.402 -16.664 1.00 90.19 98 LEU A O 1
ATOM 782 N N . ALA A 1 99 ? 10.868 -0.247 -16.319 1.00 89.62 99 ALA A N 1
ATOM 783 C CA . ALA A 1 99 ? 10.787 -0.792 -17.664 1.00 89.62 99 ALA A CA 1
ATOM 784 C C . ALA A 1 99 ? 10.766 -2.317 -17.629 1.00 89.62 99 ALA A C 1
ATOM 786 O O . ALA A 1 99 ? 11.341 -2.943 -16.739 1.00 89.62 99 ALA A O 1
ATOM 787 N N . TYR A 1 100 ? 10.134 -2.902 -18.643 1.00 88.94 100 TYR A N 1
ATOM 788 C CA . TYR A 1 100 ? 10.197 -4.335 -18.884 1.00 88.94 100 TYR A CA 1
ATOM 789 C C . TYR A 1 100 ? 11.630 -4.764 -19.170 1.00 88.94 100 TYR A C 1
ATOM 791 O O . TYR A 1 100 ? 12.301 -4.201 -20.040 1.00 88.94 100 TYR A O 1
ATOM 799 N N . VAL A 1 101 ? 12.072 -5.780 -18.439 1.00 86.25 101 VAL A N 1
ATOM 800 C CA . VAL A 1 101 ? 13.333 -6.465 -18.689 1.00 86.25 101 VAL A CA 1
ATOM 801 C C . VAL A 1 101 ? 13.006 -7.748 -19.445 1.00 86.25 101 VAL A C 1
ATOM 803 O O . VAL A 1 101 ? 12.385 -8.658 -18.910 1.00 86.25 101 VAL A O 1
ATOM 806 N N . ASP A 1 102 ? 13.342 -7.772 -20.735 1.00 71.44 102 ASP A N 1
ATOM 807 C CA . ASP A 1 102 ? 13.267 -8.990 -21.549 1.00 71.44 102 ASP A CA 1
ATOM 808 C C . ASP A 1 102 ? 14.407 -9.915 -21.080 1.00 71.44 102 ASP A C 1
ATOM 810 O O . ASP A 1 102 ? 15.569 -9.495 -21.098 1.00 71.44 102 ASP A O 1
ATOM 814 N N . GLU A 1 103 ? 14.069 -11.110 -20.578 1.00 59.84 103 GLU A N 1
ATOM 815 C CA . GLU A 1 103 ? 15.034 -12.127 -20.109 1.00 59.84 103 GLU A CA 1
ATOM 816 C C . GLU A 1 103 ? 15.945 -12.671 -21.226 1.00 59.84 103 GLU A C 1
ATOM 818 O O . GLU A 1 103 ? 15.437 -13.025 -22.317 1.00 59.84 103 GLU A O 1
#

Secondary structure (DSSP, 8-state):
-EEEEEEEEE-TTSSEEEEEEE-TTS-EEEEEEEEGGGGTEEE--SS--PPPEEEEEEE--S-EEEEEEEETTEEEEEEEETTEEEEEEEEETTTTTEEE---

Solvent-accessible surface area (backbone atoms only — not comparable to full-atom values): 6018 Å² total; per-residue (Å²): 116,48,47,35,40,38,40,35,35,63,40,99,79,57,54,27,40,37,39,39,30,23,39,79,89,68,46,76,79,48,74,40,77,47,53,32,63,84,72,43,28,40,52,77,62,92,87,73,79,60,79,68,46,73,47,77,47,77,45,83,62,91,46,78,50,75,43,77,47,78,56,94,66,24,43,38,39,34,38,24,36,75,86,39,83,73,48,76,49,78,50,38,31,79,71,60,43,44,42,79,55,87,129

Radius of gyration: 14.2 Å; Cα contacts (8 Å, |Δi|>4): 217; chains: 1; bounding box: 35×22×40 Å

Organism: NCBI:txid1210908

Foldseek 3Di:
DWKKKWKWWQDPVQQWIKIFIATPVRDTQDIDIDGLVVVQKGAPDDPDTFDIDMDMFDDDADDWDWDWDDDPQKIWIFIAGVNHTGDIDIDHCVRSNMDGDDD